Protein AF-A0A2P5M2G7-F1 (afdb_monomer)

pLDDT: mean 83.84, std 7.12, range [55.28, 93.5]

Nearest PDB structures (foldseek):
  7bin-assembly1_c  TM=8.972E-01  e=4.655E-05  Salmonella enterica subsp. enterica serovar Typhi
  7cbm-assembly1_S  TM=6.799E-01  e=1.940E-01  Salmonella enterica subsp. enterica serovar Typhimurium str. LT2
  8wki-assembly1_w  TM=6.982E-01  e=6.685E-01  Salmonella enterica subsp. enterica serovar Typhimurium str. LT2
  7cg0-assembly1_i  TM=5.538E-01  e=4.140E+00  Salmonella enterica subsp. enterica serovar Typhimurium str. LT2

Solvent-accessible surface area (backbone atoms only — not comparable to full-atom values): 4217 Å² total; per-residue (Å²): 131,66,68,65,57,52,46,52,50,48,35,52,52,28,52,51,54,50,52,52,51,52,51,51,38,62,75,39,67,82,44,88,89,62,60,44,73,43,74,45,78,43,84,42,73,58,86,66,95,73,82,81,84,46,70,40,53,40,64,42,74,87,45,65,53,79,83,129

Foldseek 3Di:
DPPVVVQVVQQVVQVVVVVVLVVVCVVCVPPPPDWRWDKDWDWDFDDDPDDRPDTHIHIDGPDTHPDD

Radius of gyration: 15.87 Å; Cα contacts (8 Å, |Δi|>4): 69; chains: 1; bounding box: 40×18×44 Å

Structure (mmCIF, N/CA/C/O backbone):
data_AF-A0A2P5M2G7-F1
#
_entry.id   AF-A0A2P5M2G7-F1
#
loop_
_atom_site.group_PDB
_a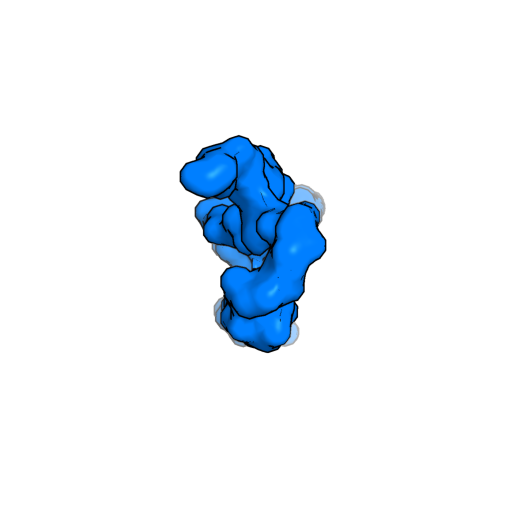tom_site.id
_atom_site.type_symbol
_atom_site.label_atom_id
_atom_site.label_alt_id
_atom_site.label_comp_id
_atom_site.label_asym_id
_atom_site.label_entity_id
_atom_site.label_seq_id
_atom_site.pdbx_PDB_ins_code
_atom_site.Cartn_x
_atom_site.Cartn_y
_atom_site.Cartn_z
_atom_site.occupancy
_atom_site.B_iso_or_equiv
_atom_site.auth_seq_id
_atom_site.auth_comp_id
_atom_site.auth_asym_id
_atom_site.auth_atom_id
_atom_site.pdbx_PDB_model_num
ATOM 1 N N . MET A 1 1 ? 21.749 -8.085 -14.299 1.00 55.28 1 MET A N 1
ATOM 2 C CA . MET A 1 1 ? 20.736 -8.221 -13.231 1.00 55.28 1 MET A CA 1
ATOM 3 C C . MET A 1 1 ? 19.398 -8.554 -13.867 1.00 55.28 1 MET A C 1
ATOM 5 O O . MET A 1 1 ? 19.014 -7.856 -14.804 1.00 55.28 1 MET A O 1
ATOM 9 N N . ASP A 1 2 ? 18.744 -9.625 -13.411 1.00 74.38 2 ASP A N 1
ATOM 10 C CA . ASP A 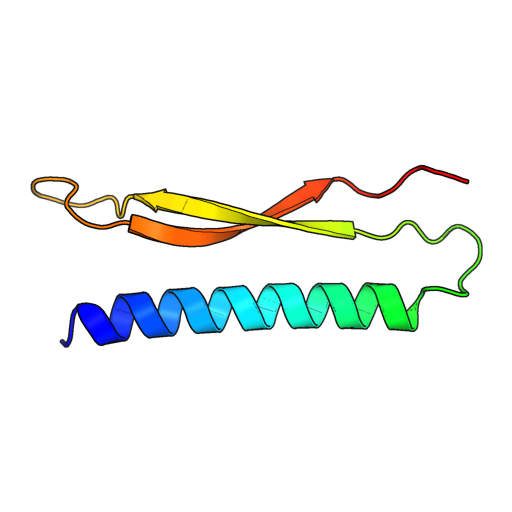1 2 ? 17.478 -10.117 -13.967 1.00 74.38 2 ASP A CA 1
ATOM 11 C C . ASP A 1 2 ? 16.347 -9.108 -13.765 1.00 74.38 2 ASP A C 1
ATOM 13 O O . ASP A 1 2 ? 15.889 -8.834 -12.655 1.00 74.38 2 ASP A O 1
ATOM 17 N N . ARG A 1 3 ? 15.914 -8.511 -14.875 1.00 69.75 3 ARG A N 1
ATOM 18 C CA . ARG A 1 3 ? 14.947 -7.405 -14.905 1.00 69.75 3 ARG A CA 1
ATOM 19 C C . ARG A 1 3 ? 13.550 -7.852 -14.459 1.00 69.75 3 ARG A C 1
ATOM 21 O O . ARG A 1 3 ? 12.822 -7.057 -13.874 1.00 69.75 3 ARG A O 1
ATOM 28 N N . SER A 1 4 ? 13.201 -9.116 -14.703 1.00 75.56 4 SER A N 1
ATOM 29 C CA . SER A 1 4 ? 11.971 -9.758 -14.223 1.00 75.56 4 SER A CA 1
ATOM 30 C C . SER A 1 4 ? 12.002 -9.983 -12.712 1.00 75.56 4 SER A C 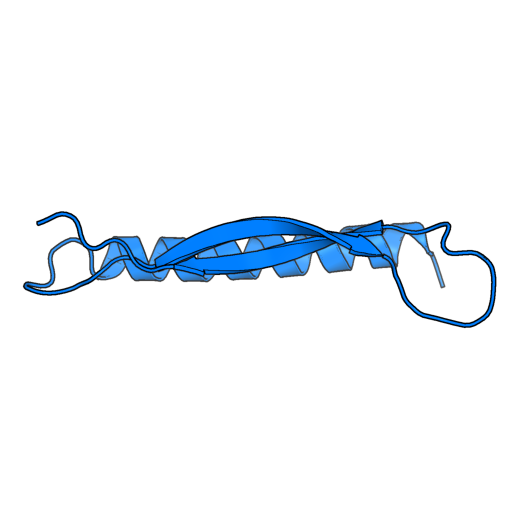1
ATOM 32 O O . SER A 1 4 ? 11.022 -9.684 -12.034 1.00 75.56 4 SER A O 1
ATOM 34 N N . LEU A 1 5 ? 13.146 -10.422 -12.175 1.00 81.19 5 LEU A N 1
ATOM 35 C CA . LEU A 1 5 ? 13.339 -10.610 -10.74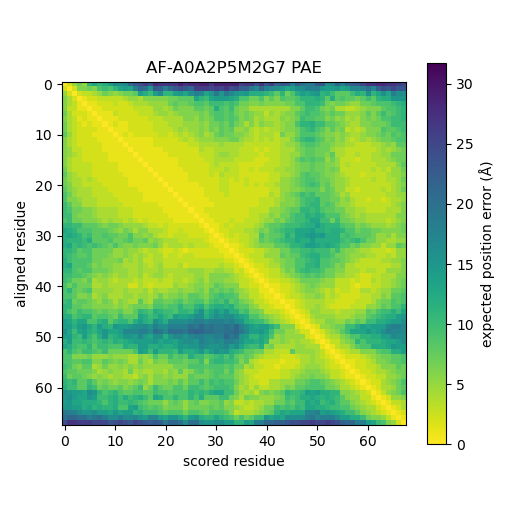0 1.00 81.19 5 LEU A CA 1
ATOM 36 C C . LEU A 1 5 ? 13.184 -9.287 -9.983 1.00 81.19 5 LEU A C 1
ATOM 38 O O . LEU A 1 5 ? 12.544 -9.257 -8.940 1.00 81.19 5 LEU A O 1
ATOM 42 N N . TYR A 1 6 ? 13.685 -8.175 -10.531 1.00 79.50 6 TYR A N 1
ATOM 43 C CA . TYR A 1 6 ? 13.483 -6.849 -9.936 1.00 79.50 6 TYR A CA 1
ATOM 44 C C . TYR A 1 6 ? 11.997 -6.468 -9.828 1.00 79.50 6 TYR A C 1
ATOM 46 O O . TYR A 1 6 ? 11.558 -6.018 -8.771 1.00 79.50 6 TYR A O 1
ATOM 54 N N . ILE A 1 7 ? 11.208 -6.686 -10.887 1.00 79.81 7 ILE A N 1
ATOM 55 C CA . ILE A 1 7 ? 9.766 -6.388 -10.880 1.00 79.81 7 ILE A CA 1
ATOM 56 C C . ILE A 1 7 ? 9.041 -7.302 -9.887 1.00 79.81 7 ILE A C 1
ATOM 58 O O . ILE A 1 7 ? 8.276 -6.808 -9.059 1.00 79.81 7 ILE A O 1
ATOM 62 N N . ALA A 1 8 ? 9.337 -8.605 -9.904 1.00 80.44 8 ALA A N 1
ATOM 63 C CA . ALA A 1 8 ? 8.757 -9.567 -8.970 1.00 80.44 8 ALA A CA 1
ATOM 64 C C . ALA A 1 8 ? 9.061 -9.201 -7.508 1.00 80.44 8 ALA A C 1
ATOM 66 O O . ALA A 1 8 ? 8.149 -9.142 -6.686 1.00 80.44 8 ALA A O 1
ATOM 67 N N . MET A 1 9 ? 10.315 -8.867 -7.193 1.00 86.12 9 MET A N 1
ATOM 68 C CA . MET A 1 9 ? 10.721 -8.450 -5.848 1.00 86.12 9 MET A CA 1
ATOM 69 C C . MET A 1 9 ? 10.103 -7.109 -5.443 1.00 86.12 9 MET A C 1
ATOM 71 O O . MET A 1 9 ? 9.735 -6.933 -4.281 1.00 86.12 9 MET A O 1
ATOM 75 N N . SER A 1 10 ? 9.949 -6.171 -6.385 1.00 83.88 10 SER A N 1
ATOM 76 C CA . SER A 1 10 ? 9.260 -4.905 -6.117 1.00 83.88 10 SER A CA 1
ATOM 77 C C . SER A 1 10 ? 7.787 -5.132 -5.767 1.00 83.88 10 SER A C 1
ATOM 79 O O . SER A 1 10 ? 7.329 -4.591 -4.767 1.00 83.88 10 SER A O 1
ATOM 81 N N . GLY A 1 11 ? 7.081 -6.007 -6.491 1.00 84.44 11 GLY A N 1
ATOM 82 C CA . GLY A 1 11 ? 5.704 -6.387 -6.174 1.00 84.44 11 GLY A CA 1
ATOM 83 C C . GLY A 1 11 ? 5.598 -7.121 -4.837 1.00 84.44 11 GLY A C 1
ATOM 84 O O . GLY A 1 11 ? 4.791 -6.737 -3.999 1.00 84.44 11 GLY A O 1
ATOM 85 N N . ALA A 1 12 ? 6.475 -8.100 -4.586 1.00 86.69 12 ALA A N 1
ATOM 86 C CA . ALA A 1 12 ? 6.501 -8.848 -3.327 1.00 86.69 12 ALA A CA 1
ATOM 87 C C . ALA A 1 12 ? 6.699 -7.931 -2.109 1.00 86.69 12 ALA A C 1
ATOM 89 O O . ALA A 1 12 ? 5.999 -8.067 -1.106 1.00 86.69 12 ALA A O 1
ATOM 90 N N . LYS A 1 13 ? 7.602 -6.944 -2.208 1.00 88.00 13 LYS A N 1
ATOM 91 C CA . LYS A 1 13 ? 7.780 -5.921 -1.168 1.00 88.00 13 LYS A CA 1
ATOM 92 C C . LYS A 1 13 ? 6.488 -5.137 -0.920 1.00 88.00 13 LYS A C 1
ATOM 94 O O . LYS A 1 13 ? 6.139 -4.894 0.230 1.00 88.00 13 LYS A O 1
ATOM 99 N N . GLN A 1 14 ? 5.790 -4.738 -1.979 1.00 89.62 14 GLN A N 1
ATOM 100 C CA . GLN A 1 14 ? 4.553 -3.960 -1.872 1.00 89.62 14 GLN A CA 1
ATOM 101 C C . GLN A 1 14 ? 3.414 -4.795 -1.269 1.00 89.62 14 GLN A C 1
ATOM 103 O O . GLN A 1 14 ? 2.663 -4.291 -0.439 1.00 89.62 14 GLN A O 1
ATOM 108 N N . THR A 1 15 ? 3.342 -6.090 -1.587 1.00 89.25 15 THR A N 1
ATOM 109 C CA . THR A 1 15 ? 2.418 -7.032 -0.937 1.00 89.25 15 THR A CA 1
ATOM 110 C C . THR A 1 15 ? 2.690 -7.167 0.561 1.00 89.25 15 THR A C 1
ATOM 112 O O . THR A 1 15 ? 1.747 -7.155 1.348 1.00 89.25 15 THR A O 1
ATOM 115 N N . LEU A 1 16 ? 3.960 -7.244 0.974 1.00 91.88 16 LEU A N 1
ATOM 116 C CA . LEU A 1 16 ? 4.313 -7.304 2.396 1.00 91.88 16 LEU A CA 1
ATOM 117 C C . LEU A 1 16 ? 3.904 -6.031 3.147 1.00 91.88 16 LEU A C 1
ATOM 119 O O . LEU A 1 16 ? 3.404 -6.128 4.263 1.00 91.88 16 LEU A O 1
ATOM 123 N N . LEU A 1 17 ? 4.048 -4.853 2.529 1.00 90.94 17 LEU A N 1
ATOM 124 C CA . LEU A 1 17 ? 3.580 -3.594 3.120 1.00 90.94 17 LEU A CA 1
ATOM 125 C C . LEU A 1 17 ? 2.060 -3.600 3.339 1.00 90.94 17 LEU A C 1
ATOM 127 O O . LEU A 1 17 ? 1.604 -3.286 4.438 1.00 90.94 17 LEU A O 1
ATOM 131 N N . ALA A 1 18 ? 1.287 -4.031 2.338 1.00 89.38 18 ALA A N 1
ATOM 132 C CA . ALA A 1 18 ? -0.164 -4.165 2.473 1.00 89.38 18 ALA A CA 1
ATOM 133 C C . ALA A 1 18 ? -0.546 -5.176 3.569 1.00 89.38 18 ALA A C 1
ATOM 135 O O . ALA A 1 18 ? -1.487 -4.962 4.332 1.00 89.38 18 ALA A O 1
ATOM 136 N N . GLN A 1 19 ? 0.206 -6.274 3.698 1.00 92.12 19 GLN A N 1
ATOM 137 C CA . GLN A 1 19 ? -0.018 -7.258 4.755 1.00 92.12 19 GLN A CA 1
ATOM 138 C C . GLN A 1 19 ? 0.237 -6.679 6.154 1.00 92.12 19 GLN A C 1
ATOM 140 O O . GLN A 1 19 ? -0.538 -6.958 7.070 1.00 92.12 19 GLN A O 1
ATOM 145 N N . THR A 1 20 ? 1.268 -5.847 6.327 1.00 91.88 20 THR A N 1
ATOM 146 C CA . THR A 1 20 ? 1.524 -5.137 7.590 1.00 91.88 20 THR A CA 1
ATOM 147 C C . THR A 1 20 ? 0.380 -4.189 7.952 1.00 91.88 20 THR A C 1
ATOM 149 O O . THR A 1 20 ? -0.058 -4.191 9.104 1.00 91.88 20 THR A O 1
ATOM 152 N N . ALA A 1 21 ? -0.138 -3.420 6.990 1.00 89.88 21 ALA A N 1
ATOM 153 C CA . ALA A 1 21 ? -1.281 -2.532 7.211 1.00 89.88 21 ALA A CA 1
ATOM 154 C C . ALA A 1 21 ? -2.544 -3.318 7.609 1.00 89.88 21 ALA A C 1
ATOM 156 O O . ALA A 1 21 ? -3.190 -3.002 8.607 1.00 89.88 21 ALA A O 1
ATOM 157 N N . ASN A 1 22 ? -2.833 -4.423 6.915 1.00 91.06 22 ASN A N 1
ATOM 158 C CA . ASN A 1 22 ? -3.945 -5.313 7.265 1.00 91.06 22 ASN A CA 1
ATOM 159 C C . ASN A 1 22 ? -3.805 -5.905 8.675 1.00 91.06 22 ASN A C 1
ATOM 161 O O . ASN A 1 22 ? -4.785 -5.969 9.417 1.00 91.06 22 ASN A O 1
ATOM 165 N N . ALA A 1 23 ? -2.595 -6.312 9.067 1.00 92.50 23 ALA A N 1
ATOM 166 C CA . ALA A 1 23 ? -2.335 -6.809 10.414 1.00 92.50 23 ALA A CA 1
ATOM 167 C C . ALA A 1 23 ? -2.547 -5.720 11.479 1.00 92.50 23 ALA A C 1
ATOM 169 O O . ALA A 1 23 ? -3.107 -6.005 12.537 1.00 92.50 23 ALA A O 1
ATOM 170 N N . ASN A 1 24 ? -2.151 -4.474 11.194 1.00 92.62 24 ASN A N 1
ATOM 171 C CA . ASN A 1 24 ? -2.388 -3.341 12.088 1.00 92.62 24 ASN A CA 1
ATOM 172 C C . ASN A 1 24 ? -3.887 -3.041 12.246 1.00 92.62 24 ASN A C 1
ATOM 174 O O . ASN A 1 24 ? -4.366 -2.912 13.374 1.00 92.62 24 ASN A O 1
ATOM 178 N N . ASN A 1 25 ? -4.631 -3.010 11.138 1.00 91.50 25 ASN A N 1
ATOM 179 C CA . ASN A 1 25 ? -6.079 -2.817 11.153 1.00 91.50 25 ASN A CA 1
ATOM 180 C C . ASN A 1 25 ? -6.790 -3.916 11.949 1.00 91.50 25 ASN A C 1
ATOM 182 O O . ASN A 1 25 ? -7.670 -3.621 12.753 1.00 91.50 25 ASN A O 1
ATOM 186 N N . LEU A 1 26 ? -6.384 -5.177 11.767 1.00 92.25 26 LEU A N 1
ATOM 187 C CA . LEU A 1 26 ? -6.950 -6.304 12.507 1.00 92.25 26 LEU A CA 1
ATOM 188 C C . LEU A 1 26 ? -6.644 -6.210 14.008 1.00 92.25 26 LEU A C 1
ATOM 190 O O . LEU A 1 26 ? -7.530 -6.433 14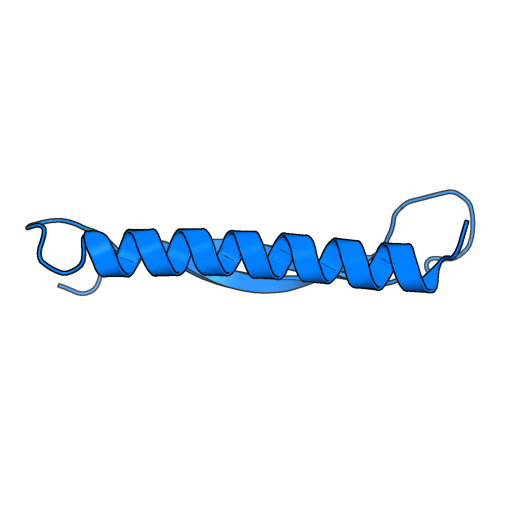.829 1.00 92.25 26 LEU A O 1
ATOM 194 N N . ALA A 1 27 ? -5.407 -5.858 14.368 1.00 93.50 27 ALA A N 1
ATOM 195 C CA . ALA A 1 27 ? -4.997 -5.721 15.763 1.00 93.50 27 ALA A CA 1
ATOM 196 C C . ALA A 1 27 ? -5.767 -4.611 16.497 1.00 93.50 27 ALA A C 1
ATOM 198 O O . ALA A 1 27 ? -6.044 -4.742 17.687 1.00 93.50 27 ALA A O 1
ATOM 199 N N . ASN A 1 28 ? -6.143 -3.544 15.788 1.00 90.19 28 ASN A N 1
ATOM 200 C CA . ASN A 1 28 ? -6.854 -2.399 16.354 1.00 90.19 28 ASN A CA 1
ATOM 201 C C . ASN A 1 28 ? -8.365 -2.397 16.071 1.00 90.19 28 ASN A C 1
ATOM 203 O O . ASN A 1 28 ? -9.041 -1.428 16.409 1.00 90.19 28 ASN A O 1
ATOM 207 N N . ALA A 1 29 ? -8.920 -3.475 15.509 1.00 88.75 29 ALA A N 1
ATOM 208 C CA . ALA A 1 29 ? -10.330 -3.544 15.117 1.00 88.75 29 ALA A CA 1
ATOM 209 C C . ALA A 1 29 ? -11.314 -3.305 16.282 1.00 88.75 29 ALA A C 1
ATOM 211 O O . ALA A 1 29 ? -12.418 -2.821 16.062 1.00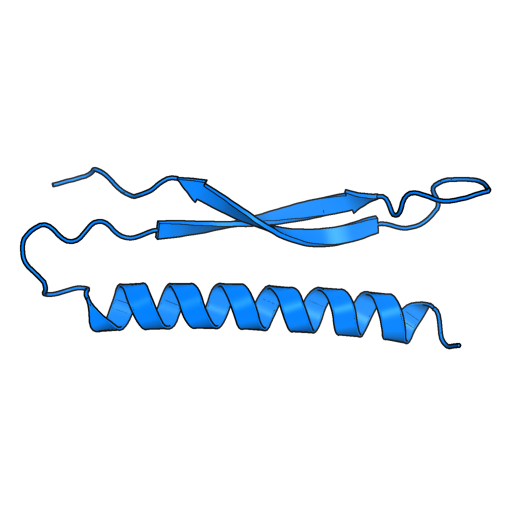 88.75 29 ALA A O 1
ATOM 212 N N . ASN A 1 30 ? -10.908 -3.612 17.5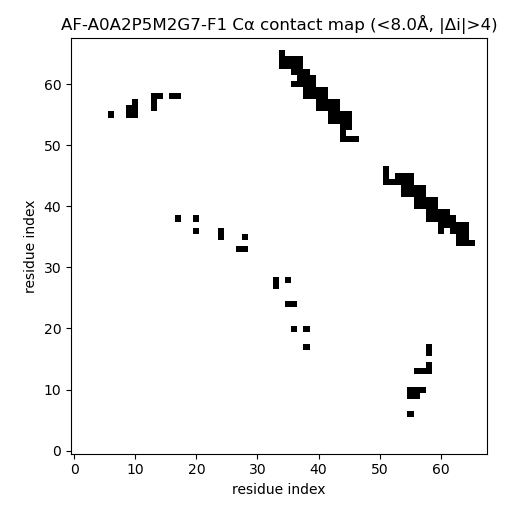21 1.00 90.94 30 ASN A N 1
ATOM 213 C CA . ASN A 1 30 ? -11.719 -3.414 18.730 1.00 90.94 30 ASN A CA 1
ATOM 214 C C . ASN A 1 30 ? -11.318 -2.167 19.540 1.00 90.94 30 ASN A C 1
ATOM 216 O O . ASN A 1 30 ? -11.841 -1.945 20.633 1.00 90.94 30 ASN A O 1
ATOM 220 N N . THR A 1 31 ? -10.379 -1.361 19.043 1.00 88.25 31 THR A N 1
ATOM 221 C CA . THR A 1 31 ? -9.944 -0.138 19.720 1.00 88.25 31 THR A CA 1
ATOM 222 C C . THR A 1 31 ? -10.961 0.968 19.449 1.00 88.25 31 THR A C 1
ATOM 224 O O . THR A 1 31 ? -11.187 1.368 18.308 1.00 88.25 31 THR A O 1
ATOM 227 N N . THR A 1 32 ? -11.585 1.496 20.501 1.00 87.88 32 THR A N 1
ATOM 228 C CA . THR A 1 32 ? -12.582 2.567 20.376 1.00 87.88 32 THR A CA 1
ATOM 229 C C . THR A 1 32 ? -11.981 3.806 19.714 1.00 87.88 32 THR A C 1
ATOM 231 O O . THR A 1 32 ? -10.974 4.332 20.187 1.00 87.88 32 THR A O 1
ATOM 234 N N . GLY A 1 33 ? -12.613 4.292 18.643 1.00 83.94 33 GLY A N 1
ATOM 235 C CA . GLY A 1 33 ? -12.145 5.460 17.891 1.00 83.94 33 GLY A CA 1
ATOM 236 C C . GLY A 1 33 ? -11.002 5.176 16.911 1.00 83.94 33 GLY A C 1
ATOM 237 O O . GLY A 1 33 ? -10.521 6.115 16.273 1.00 83.94 33 GLY A O 1
ATOM 238 N N . PHE A 1 34 ? -10.577 3.916 16.765 1.00 87.75 34 PHE A N 1
ATOM 239 C CA . PHE A 1 34 ? -9.656 3.520 15.705 1.00 87.75 34 PHE A CA 1
ATOM 240 C C . PHE A 1 34 ? -10.313 3.680 14.334 1.00 87.75 34 PHE A C 1
ATOM 242 O O . PHE A 1 34 ? -11.497 3.398 14.153 1.00 87.75 34 PHE A O 1
ATOM 249 N N . LYS A 1 35 ? -9.524 4.136 13.363 1.00 86.56 35 LYS A N 1
ATOM 250 C CA . LYS A 1 35 ? -9.943 4.298 11.976 1.00 86.56 35 LYS A CA 1
ATOM 251 C C . LYS A 1 35 ? -9.001 3.474 11.114 1.00 86.56 35 LYS A C 1
ATOM 253 O O . LYS A 1 35 ? -7.796 3.688 11.160 1.00 86.56 35 LYS A O 1
ATOM 258 N N . ALA A 1 36 ? -9.558 2.515 10.384 1.00 85.75 36 ALA A N 1
ATOM 259 C CA . ALA A 1 36 ? -8.770 1.582 9.593 1.00 85.75 36 ALA A CA 1
ATOM 260 C C . ALA A 1 36 ? -8.227 2.262 8.337 1.00 85.75 36 ALA A C 1
ATOM 262 O O . ALA A 1 36 ? -8.967 2.957 7.643 1.00 85.75 36 ALA A O 1
ATOM 263 N N . ASP A 1 37 ? -6.968 2.016 8.017 1.0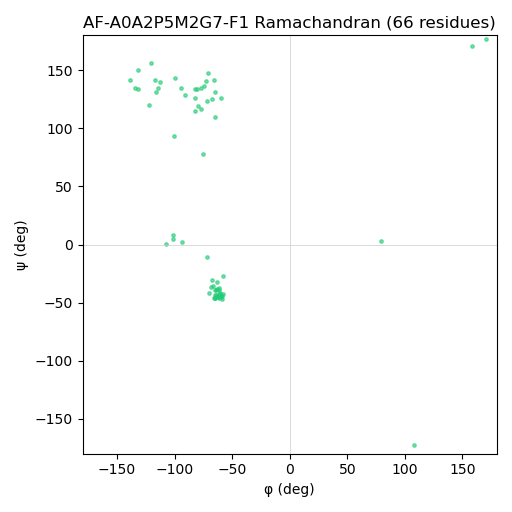0 85.00 37 ASP A N 1
ATOM 264 C CA . ASP A 1 37 ? -6.359 2.508 6.789 1.00 85.00 37 ASP A CA 1
ATOM 265 C C . ASP A 1 37 ? -6.693 1.584 5.612 1.00 85.00 37 ASP A C 1
ATOM 267 O O . ASP A 1 37 ? -6.621 0.359 5.732 1.00 85.00 37 ASP A O 1
ATOM 271 N N . LEU A 1 38 ? -7.090 2.151 4.473 1.00 85.56 38 LEU A N 1
ATOM 272 C CA . LEU A 1 38 ? -7.354 1.394 3.252 1.00 85.56 38 LEU A CA 1
ATOM 273 C C . LEU A 1 38 ? -6.104 1.398 2.380 1.00 85.56 38 LEU A C 1
ATOM 275 O O . LEU A 1 38 ? -5.506 2.443 2.156 1.00 85.56 38 LEU A O 1
ATOM 279 N N . GLU A 1 39 ? -5.753 0.231 1.848 1.00 88.31 39 GLU A N 1
ATOM 280 C CA . GLU A 1 39 ? -4.601 0.039 0.966 1.00 88.31 39 GLU A CA 1
ATOM 281 C C . GLU A 1 39 ? -5.072 -0.318 -0.451 1.00 88.31 39 GLU A C 1
ATOM 283 O O . GLU A 1 39 ? -6.014 -1.097 -0.637 1.00 88.31 39 GLU A O 1
ATOM 288 N N . GLN A 1 40 ? -4.413 0.241 -1.465 1.00 86.62 40 GLN A N 1
ATOM 289 C CA . GLN A 1 40 ? -4.709 0.006 -2.876 1.00 86.62 40 GLN A CA 1
ATOM 290 C C . GLN A 1 40 ? -3.423 -0.147 -3.688 1.00 86.62 40 GLN A C 1
ATOM 292 O O . GLN A 1 40 ? -2.467 0.606 -3.536 1.00 86.62 40 GLN A O 1
ATOM 297 N N . PHE A 1 41 ? -3.439 -1.070 -4.652 1.00 87.44 41 PHE A N 1
ATOM 298 C CA . PHE A 1 41 ? -2.352 -1.211 -5.614 1.00 87.44 41 PHE A CA 1
ATOM 299 C C . PHE A 1 41 ? -2.581 -0.367 -6.871 1.00 87.44 41 PHE A C 1
ATOM 301 O O . PHE A 1 41 ? -3.615 -0.482 -7.535 1.00 87.44 41 PHE A O 1
ATOM 308 N N . ARG A 1 42 ? -1.574 0.429 -7.245 1.00 88.81 42 ARG A N 1
ATOM 309 C CA . ARG A 1 42 ? -1.518 1.199 -8.494 1.00 88.81 42 ARG A CA 1
ATOM 310 C C . ARG A 1 42 ? -0.350 0.738 -9.361 1.00 88.81 42 ARG A C 1
ATOM 312 O O . ARG A 1 42 ? 0.740 0.454 -8.877 1.00 88.81 42 ARG A O 1
ATOM 319 N N . SER A 1 43 ? -0.575 0.695 -10.670 1.00 86.81 43 SER A N 1
ATOM 320 C CA . SER A 1 43 ? 0.474 0.468 -11.666 1.00 86.81 43 SER A CA 1
ATOM 321 C C . SER A 1 43 ? 1.292 1.744 -11.889 1.00 86.81 43 SER A C 1
ATOM 323 O O . SER A 1 43 ? 0.742 2.741 -12.353 1.00 86.81 43 SER A O 1
ATOM 325 N N . GLN A 1 44 ? 2.589 1.716 -11.573 1.00 85.06 44 GLN A N 1
ATOM 326 C CA . GLN A 1 44 ? 3.503 2.854 -11.719 1.00 85.06 44 GLN A CA 1
ATOM 327 C C . GLN A 1 44 ? 4.603 2.558 -12.753 1.00 85.06 44 GLN A C 1
ATOM 329 O O . GLN A 1 44 ? 5.227 1.491 -12.701 1.00 85.06 44 GLN A O 1
ATOM 334 N N . PRO A 1 45 ? 4.861 3.468 -13.713 1.00 83.69 45 PRO A N 1
ATOM 335 C CA . PRO A 1 45 ? 5.949 3.306 -14.664 1.00 83.69 45 PRO A CA 1
ATOM 336 C C . PRO A 1 45 ? 7.310 3.491 -13.983 1.00 83.69 45 PRO A C 1
ATOM 338 O O . PRO A 1 45 ? 7.478 4.288 -13.060 1.00 83.69 45 PRO A O 1
ATOM 341 N N . VAL A 1 46 ? 8.321 2.771 -14.469 1.00 79.69 46 VAL A N 1
ATOM 342 C CA . VAL A 1 46 ? 9.708 2.977 -14.027 1.00 79.69 46 VAL A CA 1
ATOM 343 C C . VAL A 1 46 ? 10.309 4.159 -14.788 1.00 79.69 46 VAL A C 1
ATOM 345 O O . VAL A 1 46 ? 10.516 4.071 -15.999 1.00 79.69 46 VAL A O 1
ATOM 348 N N . PHE A 1 47 ? 10.639 5.239 -14.079 1.00 79.75 47 PHE A N 1
ATOM 349 C CA . PHE A 1 47 ? 11.326 6.399 -14.653 1.00 79.75 47 PHE A CA 1
ATOM 350 C C . PHE A 1 47 ? 12.825 6.119 -14.851 1.00 79.75 47 PHE A C 1
ATOM 352 O O . PHE A 1 47 ? 13.491 5.569 -13.975 1.00 79.75 47 PHE A O 1
ATOM 359 N N . GLY A 1 48 ? 13.368 6.487 -16.013 1.00 78.50 48 GLY A N 1
ATOM 360 C CA . GLY A 1 48 ? 14.784 6.322 -16.349 1.00 78.50 48 GLY A CA 1
ATOM 361 C C . GLY A 1 48 ? 15.068 6.613 -17.824 1.00 78.50 48 GLY A C 1
ATOM 362 O O . GLY A 1 48 ? 14.146 6.875 -18.592 1.00 78.50 48 GLY A O 1
ATOM 363 N N . ALA A 1 49 ? 16.340 6.564 -18.227 1.00 80.31 49 ALA A N 1
ATOM 364 C CA . ALA A 1 49 ? 16.730 6.783 -19.620 1.00 80.31 49 ALA A CA 1
ATOM 365 C C . ALA A 1 49 ? 16.172 5.681 -20.548 1.00 80.31 49 ALA A C 1
ATOM 367 O O . ALA A 1 49 ? 16.326 4.490 -20.262 1.00 80.31 49 ALA A O 1
ATOM 368 N N . GLY A 1 50 ? 15.554 6.082 -21.665 1.00 79.44 50 GLY A N 1
ATOM 369 C CA . GLY A 1 50 ? 14.954 5.191 -22.668 1.00 79.44 50 GLY A CA 1
ATOM 370 C C . GLY A 1 50 ? 13.419 5.199 -22.671 1.00 79.44 50 GLY A C 1
ATOM 371 O O . GLY A 1 50 ? 12.782 6.010 -22.006 1.00 79.44 50 GLY A O 1
ATOM 372 N N . PHE A 1 51 ? 12.813 4.294 -23.445 1.00 77.75 51 PHE A N 1
ATOM 373 C CA . PHE A 1 51 ? 11.354 4.186 -23.539 1.00 77.75 51 PHE A CA 1
ATOM 374 C C . PHE A 1 51 ? 10.733 3.577 -22.263 1.00 77.75 51 PHE A C 1
ATOM 376 O O . PHE A 1 51 ? 11.279 2.600 -21.727 1.00 77.75 51 PHE A O 1
ATOM 383 N N . PRO A 1 52 ? 9.572 4.083 -21.794 1.00 75.75 52 PRO A N 1
ATOM 384 C CA . PRO A 1 52 ? 8.877 3.580 -20.609 1.00 75.75 52 PRO A CA 1
ATOM 385 C C . PRO A 1 52 ? 8.172 2.251 -20.917 1.00 75.75 52 PRO A C 1
ATOM 387 O O . PRO A 1 52 ? 6.970 2.180 -21.132 1.00 75.75 52 PRO A O 1
ATOM 390 N N . THR A 1 53 ? 8.944 1.171 -20.957 1.00 79.25 53 THR A N 1
ATOM 391 C CA . THR A 1 53 ? 8.465 -0.186 -21.284 1.00 79.25 53 THR A CA 1
ATOM 392 C C . THR A 1 53 ? 8.096 -1.014 -20.050 1.00 79.25 53 THR A C 1
ATOM 394 O O . THR A 1 53 ? 7.776 -2.192 -20.173 1.00 79.25 53 THR A O 1
ATOM 397 N N . ARG A 1 54 ? 8.190 -0.438 -18.844 1.00 76.62 54 ARG A N 1
ATOM 398 C CA . ARG A 1 54 ? 8.131 -1.172 -17.570 1.00 76.62 54 ARG A CA 1
ATOM 399 C C . ARG A 1 54 ? 7.170 -0.515 -16.599 1.00 76.62 54 ARG A C 1
ATOM 401 O O . ARG A 1 54 ? 7.255 0.691 -16.371 1.00 76.62 54 ARG A O 1
ATOM 408 N N . VAL A 1 55 ? 6.342 -1.346 -15.982 1.00 78.56 55 VAL A N 1
ATOM 409 C CA . VAL A 1 55 ? 5.345 -0.963 -14.986 1.00 78.56 55 VAL A CA 1
ATOM 410 C C . VAL A 1 55 ? 5.443 -1.946 -13.821 1.00 78.56 55 VAL A C 1
ATOM 412 O O . VAL A 1 55 ? 5.569 -3.149 -14.04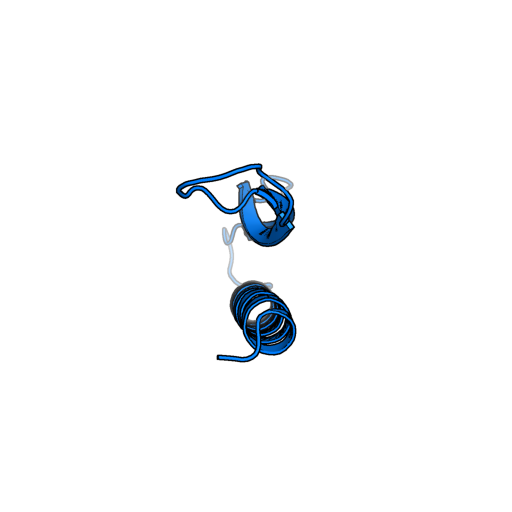7 1.00 78.56 55 VAL A O 1
ATOM 415 N N . TYR A 1 56 ? 5.425 -1.442 -12.589 1.00 80.62 56 TYR A N 1
ATOM 416 C CA . TYR A 1 56 ? 5.377 -2.250 -11.368 1.00 80.62 56 TYR A CA 1
ATOM 417 C C . TYR A 1 56 ? 4.131 -1.898 -10.551 1.00 80.62 56 TYR A C 1
ATOM 419 O O . TYR A 1 56 ? 3.577 -0.809 -10.691 1.00 80.62 56 TYR A O 1
ATOM 427 N N . ALA A 1 57 ? 3.676 -2.827 -9.711 1.00 83.62 57 ALA A N 1
ATOM 428 C CA . ALA A 1 57 ? 2.596 -2.569 -8.765 1.00 83.62 57 ALA A CA 1
ATOM 429 C C . ALA A 1 57 ? 3.168 -1.883 -7.519 1.00 83.62 57 ALA A C 1
ATOM 431 O O . ALA A 1 57 ? 4.102 -2.402 -6.912 1.00 83.62 57 ALA A O 1
ATOM 432 N N . GLN A 1 58 ? 2.611 -0.737 -7.143 1.00 85.88 58 GLN A N 1
ATOM 433 C CA . GLN A 1 58 ? 2.943 0.018 -5.940 1.00 85.88 58 GLN A CA 1
ATOM 434 C C . GLN A 1 58 ? 1.738 0.020 -5.001 1.00 85.88 58 GLN A C 1
ATOM 436 O O . GLN A 1 58 ? 0.621 0.249 -5.458 1.00 85.88 58 GLN A O 1
ATOM 441 N N . ASN A 1 59 ? 1.967 -0.234 -3.713 1.00 86.31 59 ASN A N 1
ATOM 442 C CA . ASN A 1 59 ? 0.950 -0.058 -2.691 1.00 86.31 59 ASN A CA 1
ATOM 443 C C . ASN A 1 59 ? 0.862 1.426 -2.300 1.00 86.31 59 ASN A C 1
ATOM 445 O O . ASN A 1 59 ? 1.888 2.084 -2.102 1.00 86.31 59 ASN A O 1
ATOM 449 N N . GLU A 1 60 ? -0.351 1.947 -2.216 1.00 85.56 60 GLU A N 1
ATOM 450 C CA . GLU A 1 60 ? -0.674 3.311 -1.808 1.00 85.56 60 GLU A CA 1
ATOM 451 C C . GLU A 1 60 ? -1.797 3.252 -0.766 1.00 85.56 60 GLU A C 1
ATOM 453 O O . GLU A 1 60 ? -2.657 2.375 -0.826 1.00 85.56 60 GLU A O 1
ATOM 458 N N . ASN A 1 61 ? -1.819 4.221 0.148 1.00 84.19 61 ASN A N 1
ATOM 459 C CA . ASN A 1 61 ? -2.886 4.391 1.128 1.00 84.19 61 ASN A CA 1
ATOM 460 C C . ASN A 1 61 ? -3.831 5.509 0.645 1.00 84.19 61 ASN A C 1
ATOM 462 O O . ASN A 1 61 ? -3.527 6.691 0.838 1.00 84.19 61 ASN A O 1
ATOM 466 N N . PRO A 1 62 ? -4.923 5.181 -0.078 1.00 80.62 62 PRO A N 1
ATOM 467 C CA . PRO A 1 62 ? -5.862 6.171 -0.604 1.00 80.62 62 PRO A CA 1
ATOM 468 C C . PRO A 1 62 ? -6.741 6.840 0.460 1.00 80.62 62 PRO A C 1
ATOM 470 O O . PRO A 1 62 ? -7.417 7.819 0.135 1.00 80.62 62 PRO A O 1
ATOM 473 N N . GLY A 1 63 ? -6.764 6.348 1.700 1.00 83.56 63 GLY A N 1
ATOM 474 C CA . GLY A 1 63 ? -7.496 7.004 2.775 1.00 83.56 63 GLY A CA 1
ATOM 475 C C . GLY A 1 63 ? -7.851 6.097 3.943 1.00 83.56 63 GLY A C 1
ATOM 476 O O . GLY A 1 63 ? -7.735 4.877 3.891 1.00 83.56 63 GLY A O 1
ATOM 477 N N . THR A 1 64 ? -8.348 6.728 4.997 1.00 83.94 64 THR A N 1
ATOM 478 C CA . THR A 1 64 ? -8.777 6.064 6.225 1.00 83.94 64 THR A CA 1
ATOM 479 C C . THR A 1 64 ? -10.300 5.901 6.231 1.00 83.94 64 THR A C 1
ATOM 481 O O . THR A 1 64 ? -11.032 6.776 5.766 1.00 83.94 64 THR A O 1
ATOM 484 N N . ASN A 1 65 ? -10.807 4.789 6.755 1.00 80.06 65 ASN A N 1
ATOM 485 C CA . ASN A 1 65 ? -12.235 4.555 6.891 1.00 80.06 65 ASN A CA 1
ATOM 486 C C . ASN A 1 65 ? -12.839 5.441 8.000 1.00 80.06 65 ASN A C 1
ATOM 488 O O . ASN A 1 65 ? -12.415 5.393 9.155 1.00 80.06 65 ASN A O 1
ATOM 492 N N . PHE A 1 66 ? -13.849 6.236 7.637 1.00 78.00 66 PHE A N 1
ATOM 493 C CA . PHE A 1 66 ? -14.578 7.141 8.531 1.00 78.00 66 PHE A CA 1
ATOM 494 C C . PHE A 1 66 ? -15.999 6.670 8.874 1.00 78.00 66 PHE A C 1
ATOM 496 O O . PHE A 1 66 ? -16.700 7.395 9.581 1.00 78.00 66 PHE A O 1
ATOM 503 N N . THR A 1 67 ? -16.456 5.515 8.376 1.00 74.12 67 THR A N 1
ATOM 504 C CA . THR A 1 67 ? -17.780 4.994 8.749 1.00 74.12 67 THR A CA 1
ATOM 505 C C . THR A 1 67 ? -17.782 4.588 10.220 1.00 74.12 67 THR A C 1
ATOM 507 O O . THR A 1 67 ? -16.916 3.819 10.635 1.00 74.12 67 THR A O 1
ATOM 510 N N . ALA A 1 68 ? -18.732 5.144 10.976 1.00 58.31 68 ALA A N 1
ATOM 511 C CA . ALA A 1 68 ? -18.971 4.858 12.388 1.00 58.31 68 ALA A CA 1
ATOM 512 C C . ALA A 1 68 ? -19.635 3.492 12.599 1.00 58.31 68 ALA A C 1
ATOM 514 O O . ALA A 1 68 ? -20.440 3.096 11.723 1.00 58.31 68 ALA A O 1
#

Secondary structure (DSSP, 8-state):
--HHHHHHHHHHHHHHHHHHHHHHHHHTTTSTT--PEEEEEEEEE--SSS----EEEEEEEEEE----

Mean predicted aligned error: 6.86 Å

Sequence (68 aa):
MDRSLYIAMSGAKQTLLAQTANANNLANANTTGFKADLEQFRSQPVFGAGFPTRVYAQNENPGTNFTA